Protein AF-A0A9P1I3B2-F1 (afdb_monomer_lite)

Foldseek 3Di:
DDDDDDDDDDDPPDDPKDKDWDFADPDPPDPHGPDIDIDIDPDDDPPVQLVVVPQVPDPDDDPPADRRVVVVVVCVVVVDDPPDDDDDPPND

Sequence (92 aa):
MENVEIAGNVDLKQPETEYYLVEEYENAEDEQPKMVYFSRLIGEGRADLKTKYNLRDRCYIGNTTMDPELSFIQANISQIRPAELVLDPFVG

Radius of gyration: 20.87 Å; chains: 1; bounding box: 50×32×51 Å

pLDDT: mean 91.55, std 8.77, range [47.59, 97.69]

Structure (mmCIF, N/CA/C/O backbone):
data_AF-A0A9P1I3B2-F1
#
_entry.id   AF-A0A9P1I3B2-F1
#
loop_
_atom_site.group_PDB
_atom_site.id
_atom_site.type_symbol
_atom_site.label_atom_id
_atom_site.label_alt_id
_atom_site.label_comp_id
_atom_site.label_asym_id
_atom_site.label_entity_id
_atom_site.label_seq_id
_atom_site.pdbx_PDB_ins_code
_atom_site.Cartn_x
_atom_site.Cartn_y
_atom_site.Cartn_z
_atom_site.occupancy
_atom_site.B_iso_or_equiv
_atom_site.auth_seq_id
_atom_site.auth_comp_id
_atom_site.auth_asym_id
_atom_site.auth_atom_id
_atom_site.pdbx_PDB_model_num
ATOM 1 N N . MET A 1 1 ? -27.555 4.237 18.599 1.00 47.59 1 MET A N 1
ATOM 2 C CA . MET A 1 1 ? -26.510 3.464 17.905 1.00 47.59 1 MET A CA 1
ATOM 3 C C . MET A 1 1 ? -27.182 2.217 17.386 1.00 47.59 1 MET A C 1
ATOM 5 O O . MET A 1 1 ? -27.787 1.505 18.176 1.00 47.59 1 MET A O 1
ATOM 9 N N . GLU A 1 2 ? -27.222 2.057 16.070 1.00 51.59 2 GLU A N 1
ATOM 10 C CA . GLU A 1 2 ? -27.794 0.873 15.435 1.00 51.59 2 GLU A CA 1
ATOM 11 C C . GLU A 1 2 ? -26.792 -0.269 15.637 1.00 51.59 2 GLU A C 1
ATOM 13 O O . GLU A 1 2 ? -25.628 -0.146 15.255 1.00 51.59 2 GLU A O 1
ATOM 18 N N . ASN A 1 3 ? -27.196 -1.320 16.348 1.00 60.00 3 ASN A N 1
ATOM 19 C CA . ASN A 1 3 ? -26.324 -2.461 16.603 1.00 60.00 3 ASN A CA 1
ATOM 20 C C . ASN A 1 3 ? -26.199 -3.259 15.305 1.00 60.00 3 ASN A C 1
ATOM 22 O O . ASN A 1 3 ? -27.183 -3.818 14.826 1.00 60.00 3 ASN A O 1
ATOM 26 N N . VAL A 1 4 ? -24.998 -3.306 14.735 1.00 68.94 4 VAL A N 1
ATOM 27 C CA . VAL A 1 4 ? -24.702 -4.198 13.613 1.00 68.94 4 VAL A CA 1
ATOM 28 C C . VAL A 1 4 ? -24.448 -5.585 14.193 1.00 68.94 4 VAL A C 1
ATOM 30 O O . VAL A 1 4 ? -23.433 -5.809 14.850 1.00 68.94 4 VAL A O 1
ATOM 33 N N . GLU A 1 5 ? -25.380 -6.513 13.984 1.00 73.81 5 GLU A N 1
ATOM 34 C CA . GLU A 1 5 ? -25.161 -7.918 14.323 1.00 73.81 5 GLU A CA 1
ATOM 35 C C . GLU A 1 5 ? -24.142 -8.523 13.356 1.00 73.81 5 GLU A C 1
ATOM 37 O O . GLU A 1 5 ? -24.399 -8.684 12.162 1.00 73.81 5 GLU A O 1
ATOM 42 N N . ILE A 1 6 ? -22.967 -8.860 13.882 1.00 77.62 6 ILE A N 1
ATOM 43 C CA . ILE A 1 6 ? -21.939 -9.598 13.150 1.00 77.62 6 ILE A CA 1
ATOM 44 C C . ILE A 1 6 ? -22.092 -11.061 13.539 1.00 77.62 6 ILE A C 1
ATOM 46 O O . ILE A 1 6 ? -21.645 -11.492 14.600 1.00 77.62 6 ILE A O 1
ATOM 50 N N . ALA A 1 7 ? -22.796 -11.808 12.694 1.00 70.94 7 ALA A N 1
ATOM 51 C CA . ALA A 1 7 ? -23.002 -13.238 12.859 1.00 70.94 7 ALA A CA 1
ATOM 52 C C . ALA A 1 7 ? -21.886 -14.020 12.154 1.00 70.94 7 ALA A C 1
ATOM 54 O O . ALA A 1 7 ? -21.547 -13.731 11.008 1.00 70.94 7 ALA A O 1
ATOM 55 N N . GLY A 1 8 ? -21.336 -15.034 12.820 1.00 84.12 8 GLY A N 1
ATOM 56 C CA . GLY A 1 8 ? -20.311 -15.901 12.247 1.00 84.12 8 GLY A CA 1
ATOM 57 C C . GLY A 1 8 ? -19.501 -16.625 13.314 1.00 84.12 8 GLY A C 1
ATOM 58 O O . GLY A 1 8 ? -19.515 -16.254 14.488 1.00 84.12 8 GLY A O 1
ATOM 59 N N . ASN A 1 9 ? -18.793 -17.672 12.901 1.00 90.25 9 ASN A N 1
ATOM 60 C CA . ASN A 1 9 ? -17.820 -18.333 13.763 1.00 90.25 9 ASN A CA 1
ATOM 61 C C . ASN A 1 9 ? -16.525 -17.518 13.792 1.00 90.25 9 ASN A C 1
ATOM 63 O O . ASN A 1 9 ? -16.106 -16.971 12.775 1.00 90.25 9 ASN A O 1
ATOM 67 N N . VAL A 1 10 ? -15.875 -17.472 14.952 1.00 92.38 10 VAL A N 1
ATOM 68 C CA . VAL A 1 10 ? -14.575 -16.812 15.099 1.00 92.38 10 VAL A CA 1
ATOM 69 C C . VAL A 1 10 ? -13.469 -17.797 14.722 1.00 92.38 10 VAL A C 1
ATOM 71 O O . VAL A 1 10 ? -13.281 -18.802 15.408 1.00 92.38 10 VAL A O 1
ATOM 74 N N . ASP A 1 11 ? -12.720 -17.487 13.664 1.00 94.56 11 ASP A N 1
ATOM 75 C CA . ASP A 1 11 ? -11.478 -18.173 13.291 1.00 94.56 11 ASP A CA 1
ATOM 76 C C . ASP A 1 11 ? -10.327 -17.160 13.259 1.00 94.56 11 ASP A C 1
ATOM 78 O O . ASP A 1 11 ? -10.297 -16.255 12.430 1.00 94.56 11 ASP A O 1
ATOM 82 N N . LEU A 1 12 ? -9.379 -17.305 14.187 1.00 94.38 12 LEU A N 1
ATOM 83 C CA . LEU A 1 12 ? -8.224 -16.407 14.308 1.00 94.38 12 LEU A CA 1
ATOM 84 C C . LEU A 1 12 ? -7.044 -16.803 13.406 1.00 94.38 12 LEU A C 1
ATOM 86 O O . LEU A 1 12 ? -6.033 -16.107 13.387 1.00 94.38 12 LEU A O 1
ATOM 90 N N . LYS A 1 13 ? -7.119 -17.946 12.716 1.00 96.00 13 LYS A N 1
ATOM 91 C CA . LYS A 1 13 ? -6.053 -18.453 11.842 1.00 96.00 13 LYS A CA 1
ATOM 92 C C . LYS A 1 13 ? -6.370 -18.227 10.374 1.00 96.00 13 LYS A C 1
ATOM 94 O O . LYS A 1 13 ? -5.462 -17.926 9.606 1.00 96.00 13 LYS A O 1
ATOM 99 N N . GLN A 1 14 ? -7.623 -18.446 9.988 1.00 95.12 14 GLN A N 1
ATOM 100 C CA . GLN A 1 14 ? -8.085 -18.335 8.607 1.00 95.12 14 GLN A CA 1
ATOM 101 C C . GLN A 1 14 ? -9.439 -17.616 8.557 1.00 95.12 14 GLN A C 1
ATOM 103 O O . GLN A 1 14 ? -10.456 -18.235 8.241 1.00 95.12 14 GLN A O 1
ATOM 108 N N . PRO A 1 15 ? -9.474 -16.316 8.900 1.00 94.25 15 PRO A N 1
ATOM 109 C CA . PRO A 1 15 ? -10.707 -15.547 8.849 1.00 94.25 15 PRO A CA 1
ATOM 110 C C . PRO A 1 15 ? -11.187 -15.378 7.400 1.00 94.25 15 PRO A C 1
ATOM 112 O O . PRO A 1 15 ? -10.414 -15.049 6.506 1.00 94.25 15 PRO A O 1
ATOM 115 N N . GLU A 1 16 ? -12.489 -15.554 7.167 1.00 92.31 16 GLU A N 1
ATOM 116 C CA . GLU A 1 16 ? -13.129 -15.158 5.900 1.00 92.31 16 GLU A CA 1
ATOM 117 C C . GLU A 1 16 ? -13.347 -13.639 5.837 1.00 92.31 16 GLU A C 1
ATOM 119 O O . GLU A 1 16 ? -13.376 -13.031 4.769 1.00 92.31 16 GLU A O 1
ATOM 124 N N . THR A 1 17 ? -13.526 -13.011 6.997 1.00 91.00 17 THR A N 1
ATOM 125 C CA . THR A 1 17 ? -13.716 -11.572 7.131 1.00 91.00 17 THR A CA 1
ATOM 126 C C . THR A 1 17 ? -12.892 -11.062 8.296 1.00 91.00 17 THR A C 1
ATOM 128 O O . THR A 1 17 ? -12.997 -11.570 9.411 1.00 91.00 17 THR A O 1
ATOM 131 N N . GLU A 1 18 ? -12.111 -10.020 8.038 1.00 93.44 18 GLU A N 1
ATOM 132 C CA . GLU A 1 18 ? -11.295 -9.359 9.047 1.00 93.44 18 GLU A CA 1
ATOM 133 C C . GLU A 1 18 ? -11.931 -8.035 9.465 1.00 93.44 18 GLU A C 1
ATOM 135 O O . GLU A 1 18 ? -12.427 -7.264 8.634 1.00 93.44 18 GLU A O 1
ATOM 140 N N . TYR A 1 19 ? -11.912 -7.776 10.769 1.00 92.81 19 TYR A N 1
ATOM 141 C CA . TYR A 1 19 ? -12.401 -6.542 11.365 1.00 92.81 19 TYR A CA 1
ATOM 142 C C . TYR A 1 19 ? -11.266 -5.834 12.094 1.00 92.81 19 TYR A C 1
ATOM 144 O O . TYR A 1 19 ? -10.462 -6.470 12.772 1.00 92.81 19 TYR A O 1
ATOM 152 N N . TYR A 1 20 ? -11.234 -4.511 11.972 1.00 93.94 20 TYR A N 1
ATOM 153 C CA . TYR A 1 20 ? -10.224 -3.653 12.574 1.00 93.94 20 TYR A CA 1
ATOM 154 C C . TYR A 1 20 ? -10.878 -2.675 13.538 1.00 93.94 20 TYR A C 1
ATOM 156 O O . TYR A 1 20 ? -11.892 -2.048 13.213 1.00 93.94 20 TYR A O 1
ATOM 164 N N . LEU A 1 21 ? -10.252 -2.529 14.704 1.00 95.31 21 LEU A N 1
ATOM 165 C CA . LEU A 1 21 ? -10.499 -1.448 15.645 1.00 95.31 21 LEU A CA 1
ATOM 166 C C . LEU A 1 21 ? -9.356 -0.441 15.498 1.00 95.31 21 LEU A C 1
ATOM 168 O O . LEU A 1 21 ? -8.196 -0.804 15.685 1.00 95.31 21 LEU A O 1
ATOM 172 N N . VAL A 1 22 ? -9.675 0.793 15.123 1.00 96.12 22 VAL A N 1
ATOM 173 C CA . VAL A 1 22 ? -8.700 1.879 14.976 1.00 96.12 22 VAL A CA 1
ATOM 174 C C . VAL A 1 22 ? -9.039 2.965 15.980 1.00 96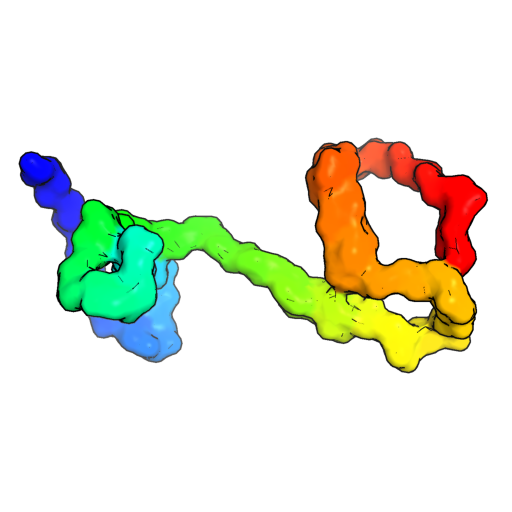.12 22 VAL A C 1
ATOM 176 O O . VAL A 1 22 ? -10.156 3.481 15.989 1.00 96.12 22 VAL A O 1
ATOM 179 N N . GLU A 1 23 ? -8.066 3.309 16.810 1.00 97.19 23 GLU A N 1
ATOM 180 C CA . GLU A 1 23 ? -8.180 4.345 17.827 1.00 97.19 23 GLU A CA 1
ATOM 181 C C . GLU A 1 23 ? -7.404 5.583 17.373 1.00 97.1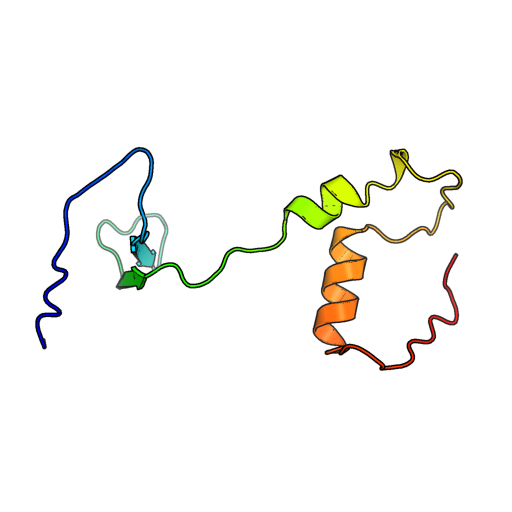9 23 GLU A C 1
ATOM 183 O O . GLU A 1 23 ? -6.215 5.516 17.061 1.00 97.19 23 GLU A O 1
ATOM 188 N N . GLU A 1 24 ? -8.094 6.716 17.300 1.00 97.19 24 GLU A N 1
ATOM 189 C CA . GLU A 1 24 ? -7.511 8.011 16.969 1.00 97.19 24 GLU A CA 1
ATOM 190 C C . GLU A 1 24 ? -7.328 8.811 18.257 1.00 97.19 24 GLU A C 1
ATOM 192 O O . GLU A 1 24 ? -8.303 9.158 18.927 1.00 97.19 24 GLU A O 1
ATOM 197 N N . TYR A 1 25 ? -6.076 9.107 18.594 1.00 97.69 25 TYR A N 1
ATOM 198 C CA . TYR A 1 25 ? -5.693 9.942 19.730 1.00 97.69 25 TYR A CA 1
ATOM 199 C C . TYR A 1 25 ? -5.293 11.331 19.229 1.00 97.69 25 TYR A C 1
ATOM 201 O O . TYR A 1 25 ? -4.675 11.450 18.170 1.00 97.69 25 TYR A O 1
ATOM 209 N N . GLU A 1 26 ? -5.657 12.384 19.963 1.00 97.06 26 GLU A N 1
ATOM 210 C CA . GLU A 1 26 ? -5.284 13.753 19.586 1.00 97.06 26 GLU A CA 1
ATOM 211 C C . GLU A 1 26 ? -3.825 14.045 19.952 1.00 97.06 26 GLU A C 1
ATOM 213 O O . GLU A 1 26 ? -3.093 14.622 19.148 1.00 97.06 26 GLU A O 1
ATOM 218 N N . ASN A 1 27 ? -3.390 13.575 21.124 1.00 96.69 27 ASN A N 1
ATOM 219 C CA . ASN A 1 27 ? -2.018 13.659 21.610 1.00 96.69 27 ASN A CA 1
ATOM 220 C C . ASN A 1 27 ? -1.529 12.287 22.094 1.00 96.69 27 ASN A C 1
ATOM 222 O O . ASN A 1 27 ? -2.317 11.396 22.405 1.00 96.69 27 ASN A O 1
ATOM 226 N N . ALA A 1 28 ? -0.209 12.111 22.171 1.00 93.31 28 ALA A N 1
ATOM 227 C CA . ALA A 1 28 ? 0.395 10.832 22.550 1.00 93.31 28 ALA A CA 1
ATOM 228 C C . ALA A 1 28 ? 0.187 10.479 24.035 1.00 93.31 28 ALA A C 1
ATOM 230 O O . ALA A 1 28 ? 0.266 9.310 24.404 1.00 93.31 28 ALA A O 1
ATOM 231 N N . GLU A 1 29 ? -0.047 11.482 24.881 1.00 96.50 29 GLU A N 1
ATOM 232 C CA . GLU A 1 29 ? -0.240 11.341 26.325 1.00 96.50 29 GLU A CA 1
ATOM 233 C C . GLU A 1 29 ? -1.704 11.098 26.724 1.00 96.50 29 GLU A C 1
ATOM 235 O O . GLU A 1 29 ? -1.982 10.868 27.902 1.00 96.50 29 GLU A O 1
ATOM 240 N N . ASP A 1 30 ? -2.639 11.168 25.774 1.00 97.62 30 ASP A N 1
ATOM 241 C CA . ASP A 1 30 ? -4.064 11.029 26.056 1.00 97.62 30 ASP A CA 1
ATOM 242 C C . ASP A 1 30 ? -4.398 9.588 26.483 1.00 97.62 30 ASP A C 1
ATOM 244 O O . ASP A 1 30 ? -4.095 8.618 25.790 1.00 97.62 30 ASP A O 1
ATOM 248 N N . GLU A 1 31 ? -5.080 9.431 27.622 1.00 96.94 31 GLU A N 1
ATOM 249 C CA . GLU A 1 31 ? -5.479 8.109 28.133 1.00 96.94 31 GLU A CA 1
ATOM 250 C C . GLU A 1 31 ? -6.685 7.512 27.391 1.00 96.94 31 GLU A C 1
ATOM 252 O O . GLU A 1 31 ? -6.925 6.305 27.457 1.00 96.94 31 GLU A O 1
ATOM 257 N N . GLN A 1 32 ? -7.471 8.347 26.706 1.00 97.56 32 GLN A N 1
ATOM 258 C CA . GLN A 1 32 ? -8.672 7.935 25.982 1.00 97.56 32 GLN A CA 1
ATOM 259 C C . GLN A 1 32 ? -8.612 8.415 24.531 1.00 97.56 32 GLN A C 1
ATOM 261 O O . GLN A 1 32 ? -8.217 9.558 24.289 1.00 97.56 32 GLN A O 1
ATOM 266 N N . PRO A 1 33 ? -9.034 7.582 23.565 1.00 97.06 33 PRO A N 1
ATOM 267 C CA . PRO A 1 33 ? -9.061 7.988 22.173 1.00 97.06 33 PRO A CA 1
ATOM 268 C C . PRO A 1 33 ? -10.137 9.050 21.946 1.00 97.06 33 PRO A C 1
ATOM 270 O O . PRO A 1 33 ? -11.248 8.973 22.477 1.00 97.06 33 PRO A O 1
ATOM 273 N N . LYS A 1 34 ? -9.827 10.015 21.083 1.00 97.19 34 LYS A N 1
ATOM 274 C CA . LYS A 1 34 ? -10.785 11.000 20.573 1.00 97.19 34 LYS A CA 1
ATOM 275 C C . LYS A 1 34 ? -11.893 10.317 19.778 1.00 97.19 34 LYS A C 1
ATOM 277 O O . LYS A 1 34 ? -13.056 10.709 19.873 1.00 97.19 34 LYS A O 1
ATOM 282 N N . MET A 1 35 ? -11.530 9.305 18.990 1.00 97.12 35 MET A N 1
ATOM 283 C CA . MET A 1 35 ? -12.479 8.528 18.206 1.00 97.12 35 MET A CA 1
ATOM 284 C C . MET A 1 35 ? -12.050 7.068 18.092 1.00 97.12 35 MET A C 1
ATOM 286 O O . MET A 1 35 ? -10.867 6.756 17.988 1.00 97.12 35 MET A O 1
ATOM 290 N N . VAL A 1 36 ? -13.038 6.175 18.083 1.00 96.25 36 VAL A N 1
ATOM 291 C CA . VAL A 1 36 ? -12.845 4.746 17.834 1.00 96.25 36 VAL A CA 1
ATOM 292 C C . VAL A 1 36 ? -13.634 4.362 16.592 1.00 96.25 36 VAL A C 1
ATOM 294 O O . VAL A 1 36 ? -14.847 4.572 16.526 1.00 96.25 36 VAL A O 1
ATOM 297 N N . TYR A 1 37 ? -12.945 3.779 15.619 1.00 95.12 37 TYR A N 1
ATOM 298 C CA . TYR A 1 37 ? -13.530 3.261 14.392 1.00 95.12 37 TYR A CA 1
ATOM 299 C C . TYR A 1 37 ? -13.507 1.741 14.431 1.00 95.12 37 TYR A C 1
ATOM 301 O O . TYR A 1 37 ? -12.466 1.130 14.658 1.00 95.12 37 TYR A O 1
ATOM 309 N N . PHE A 1 38 ? -14.652 1.128 14.156 1.00 93.81 38 PHE A N 1
ATOM 310 C CA . PHE A 1 38 ? -14.750 -0.308 13.954 1.00 93.81 38 PHE A 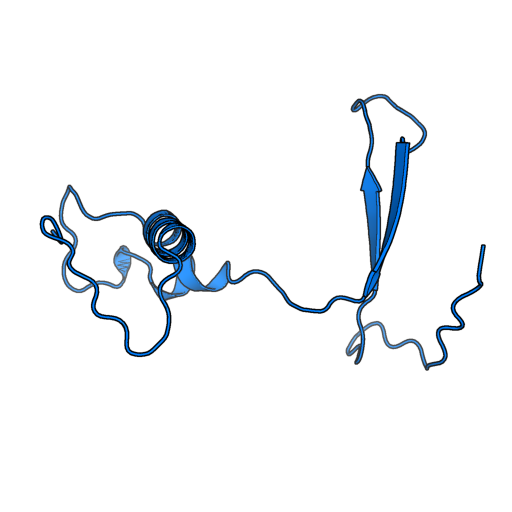CA 1
ATOM 311 C C . PHE A 1 38 ? -15.188 -0.575 12.518 1.00 93.81 38 PHE A C 1
ATOM 313 O O . PHE A 1 38 ? -16.224 -0.076 12.077 1.00 93.81 38 PHE A O 1
ATOM 320 N N . SER A 1 39 ? -14.375 -1.308 11.761 1.00 91.81 39 SER A N 1
ATOM 321 C CA . SER A 1 39 ? -14.582 -1.472 10.321 1.00 91.81 39 SER A CA 1
ATOM 322 C C . SER A 1 39 ? -14.226 -2.868 9.832 1.00 91.81 39 SER A C 1
ATOM 324 O O . SER A 1 39 ? -13.505 -3.612 10.492 1.00 91.81 39 SER A O 1
ATOM 326 N N . ARG A 1 40 ? -14.754 -3.220 8.657 1.00 92.50 40 ARG A N 1
ATOM 327 C CA . ARG A 1 40 ? -14.410 -4.444 7.934 1.00 92.50 40 ARG A CA 1
ATOM 328 C C . ARG A 1 40 ? -13.287 -4.148 6.946 1.00 92.50 40 ARG A C 1
ATOM 330 O O . ARG A 1 40 ? -13.377 -3.165 6.209 1.00 92.50 40 ARG A O 1
ATOM 337 N N . LEU A 1 41 ? -12.294 -5.026 6.866 1.00 94.38 41 LEU A N 1
ATOM 338 C CA . LEU A 1 41 ? -11.273 -4.958 5.827 1.00 94.38 41 LEU A CA 1
ATOM 339 C C . LEU A 1 41 ? -11.912 -5.200 4.452 1.00 94.38 41 LEU A C 1
ATOM 341 O O . LEU A 1 41 ? -12.557 -6.223 4.216 1.00 94.38 41 LEU A O 1
ATOM 345 N N . ILE A 1 42 ? -11.753 -4.239 3.542 1.00 94.62 42 ILE A N 1
ATOM 346 C CA . ILE A 1 42 ? -12.257 -4.327 2.159 1.00 94.62 42 ILE A CA 1
ATOM 347 C C . ILE A 1 42 ? -11.141 -4.427 1.119 1.00 94.62 42 ILE A C 1
ATOM 349 O O . ILE A 1 42 ? -11.405 -4.718 -0.044 1.00 94.62 42 ILE A O 1
ATOM 353 N N . GLY A 1 43 ? -9.904 -4.165 1.527 1.00 93.75 43 GLY A N 1
ATOM 354 C CA . GLY A 1 43 ? -8.743 -4.183 0.661 1.00 93.75 43 GLY A CA 1
ATOM 355 C C . GLY A 1 43 ? -7.496 -3.779 1.426 1.00 93.75 43 GLY A C 1
ATOM 356 O O . GLY A 1 43 ? -7.568 -3.072 2.431 1.00 93.75 43 GLY A O 1
ATOM 357 N N . GLU A 1 44 ? -6.358 -4.231 0.923 1.00 93.38 44 GLU A N 1
ATOM 358 C CA . GLU A 1 44 ? -5.051 -3.986 1.514 1.00 93.38 44 GLU A CA 1
ATOM 359 C C . GLU A 1 44 ? -4.201 -3.104 0.600 1.00 93.38 44 GLU A C 1
ATOM 361 O O . GLU A 1 44 ? -4.365 -3.072 -0.626 1.00 93.38 44 GLU A O 1
ATOM 366 N N . GLY A 1 45 ? -3.254 -2.393 1.208 1.00 91.75 45 GLY A N 1
ATOM 367 C CA . GLY A 1 45 ? -2.232 -1.673 0.464 1.00 91.75 45 GLY A CA 1
ATOM 368 C C . GLY A 1 45 ? -1.328 -2.628 -0.320 1.00 91.75 45 GLY A C 1
ATOM 369 O O . GLY A 1 45 ? -1.102 -3.772 0.061 1.00 91.75 45 GLY A O 1
ATOM 370 N N . ARG A 1 46 ? -0.748 -2.133 -1.414 1.00 92.88 46 ARG A N 1
ATOM 371 C CA . ARG A 1 46 ? 0.139 -2.908 -2.295 1.00 92.88 46 ARG A CA 1
ATOM 372 C C . ARG A 1 46 ? 1.619 -2.645 -2.022 1.00 92.88 46 ARG A C 1
ATOM 374 O O . ARG A 1 46 ? 2.413 -2.412 -2.933 1.00 92.88 46 ARG A O 1
ATOM 381 N N . ALA A 1 47 ? 1.988 -2.659 -0.740 1.00 91.06 47 ALA A N 1
ATOM 382 C CA . ALA A 1 47 ? 3.368 -2.444 -0.301 1.00 91.06 47 ALA A CA 1
ATOM 383 C C . ALA A 1 47 ? 4.327 -3.543 -0.799 1.00 91.06 47 ALA A C 1
ATOM 385 O O . ALA A 1 47 ? 5.533 -3.327 -0.844 1.00 91.06 47 ALA A O 1
ATOM 386 N N . ASP A 1 48 ? 3.804 -4.695 -1.228 1.00 95.00 48 ASP A N 1
ATOM 387 C CA . ASP A 1 48 ? 4.552 -5.769 -1.888 1.00 95.00 48 ASP A CA 1
ATOM 388 C C . ASP A 1 48 ? 5.223 -5.319 -3.197 1.00 95.00 48 ASP A C 1
ATOM 390 O O . ASP A 1 48 ? 6.280 -5.834 -3.571 1.00 95.00 48 ASP A O 1
ATOM 394 N N . LEU A 1 49 ? 4.637 -4.338 -3.892 1.00 94.88 49 LEU A N 1
ATOM 395 C CA . LEU A 1 49 ? 5.082 -3.934 -5.223 1.00 94.88 49 LEU A CA 1
ATOM 396 C C . LEU A 1 49 ? 6.496 -3.348 -5.221 1.00 94.88 49 LEU A C 1
ATOM 398 O O . LEU A 1 49 ? 7.279 -3.673 -6.109 1.00 94.88 49 LEU A O 1
ATOM 402 N N . LYS A 1 50 ? 6.879 -2.547 -4.221 1.00 92.56 50 LYS A N 1
ATOM 403 C CA . LYS A 1 50 ? 8.241 -1.982 -4.173 1.00 92.56 50 LYS A CA 1
ATOM 404 C C . LYS A 1 50 ? 9.318 -3.055 -4.025 1.00 92.56 50 LYS A C 1
ATOM 406 O O . LYS A 1 50 ? 10.386 -2.942 -4.616 1.00 92.56 50 LYS A O 1
ATOM 411 N N . THR A 1 51 ? 9.005 -4.131 -3.303 1.00 93.88 51 THR A N 1
ATOM 412 C CA . THR A 1 51 ? 9.881 -5.299 -3.179 1.00 93.88 51 THR A CA 1
ATOM 413 C C . THR A 1 51 ? 9.919 -6.089 -4.480 1.00 93.88 51 THR A C 1
ATOM 415 O O . THR A 1 51 ? 10.990 -6.485 -4.919 1.00 93.88 51 THR A O 1
ATOM 418 N N . LYS A 1 52 ? 8.768 -6.287 -5.134 1.00 95.75 52 LYS A N 1
ATOM 419 C CA . LYS A 1 52 ? 8.686 -6.994 -6.420 1.00 95.75 52 LYS A CA 1
ATOM 420 C C . LYS A 1 52 ? 9.440 -6.278 -7.546 1.00 95.75 52 LYS A C 1
ATOM 422 O O . LYS A 1 52 ? 9.998 -6.935 -8.416 1.00 95.75 52 LYS A O 1
ATOM 427 N N . TYR A 1 53 ? 9.428 -4.947 -7.550 1.00 94.81 53 TYR A N 1
ATOM 428 C CA . TYR A 1 53 ? 10.073 -4.108 -8.566 1.00 94.81 53 TYR A CA 1
ATOM 429 C C . TYR A 1 53 ? 11.382 -3.483 -8.071 1.00 94.81 53 TYR A C 1
ATOM 431 O O . TYR A 1 53 ? 11.768 -2.406 -8.537 1.00 94.81 53 TYR A O 1
ATOM 439 N N . ASN A 1 54 ? 12.058 -4.157 -7.135 1.00 94.25 54 ASN A N 1
ATOM 440 C CA . ASN A 1 54 ? 13.302 -3.694 -6.537 1.00 94.25 54 ASN A CA 1
ATOM 441 C C . ASN A 1 54 ? 14.332 -3.339 -7.616 1.00 94.25 54 ASN A C 1
ATOM 443 O O . ASN A 1 54 ? 14.543 -4.086 -8.573 1.00 94.25 54 ASN A O 1
ATOM 447 N N . LEU A 1 55 ? 14.999 -2.195 -7.453 1.00 93.31 55 LEU A N 1
ATOM 448 C CA . LEU A 1 55 ? 15.994 -1.733 -8.416 1.00 93.31 55 LEU A CA 1
ATOM 449 C C . LEU A 1 55 ? 17.147 -2.726 -8.575 1.00 93.31 55 LEU A C 1
ATOM 451 O O . LEU A 1 55 ? 17.630 -2.894 -9.687 1.00 93.31 55 LEU A O 1
ATOM 455 N N . ARG A 1 56 ? 17.546 -3.421 -7.501 1.00 91.62 56 ARG A N 1
ATOM 456 C CA . ARG A 1 56 ? 18.678 -4.365 -7.506 1.00 91.62 56 ARG A CA 1
ATOM 457 C C . ARG A 1 56 ? 18.494 -5.550 -8.451 1.00 91.62 56 ARG A C 1
ATOM 459 O O . ARG A 1 56 ? 19.489 -6.103 -8.904 1.00 91.62 56 ARG A O 1
ATOM 466 N N . ASP A 1 57 ? 17.248 -5.905 -8.751 1.00 94.25 57 ASP A N 1
ATOM 467 C CA . ASP A 1 57 ? 16.919 -7.035 -9.621 1.00 94.25 57 ASP A CA 1
ATOM 468 C C . ASP A 1 57 ? 16.867 -6.627 -11.107 1.00 94.25 57 ASP A C 1
ATOM 470 O O . ASP A 1 57 ? 16.689 -7.471 -11.987 1.00 94.25 57 ASP A O 1
ATOM 474 N N . ARG A 1 58 ? 17.019 -5.329 -11.418 1.00 92.19 58 ARG A N 1
ATOM 475 C CA . ARG A 1 58 ? 17.043 -4.824 -12.797 1.00 92.19 58 ARG A CA 1
ATOM 476 C C . ARG A 1 58 ? 18.386 -5.123 -13.457 1.00 92.19 58 ARG A C 1
ATOM 478 O O . ARG A 1 58 ? 19.445 -5.006 -12.851 1.00 92.19 58 ARG A O 1
ATOM 485 N N . CYS A 1 59 ? 18.348 -5.414 -14.756 1.00 94.19 59 CYS A N 1
ATOM 486 C CA . CYS A 1 59 ? 19.555 -5.588 -15.569 1.00 94.19 59 CYS A CA 1
ATOM 487 C C . CYS A 1 59 ? 20.387 -4.301 -15.712 1.00 94.19 59 CYS A C 1
ATOM 489 O O . CYS A 1 59 ? 21.577 -4.371 -16.016 1.00 94.19 59 CYS A O 1
ATOM 491 N N . TYR A 1 60 ? 19.766 -3.139 -15.506 1.00 90.94 60 TYR A N 1
ATOM 492 C CA . TYR A 1 60 ? 20.398 -1.830 -15.561 1.00 90.94 60 TYR A CA 1
ATOM 493 C C . TYR A 1 60 ? 19.807 -0.912 -14.490 1.00 90.94 60 TYR A C 1
ATOM 495 O O . TYR A 1 60 ? 18.590 -0.882 -14.290 1.00 90.94 60 TYR A O 1
ATOM 503 N N . ILE A 1 61 ? 20.681 -0.156 -13.826 1.00 91.12 61 ILE A N 1
ATOM 504 C CA . ILE A 1 61 ? 20.330 0.858 -12.831 1.00 91.12 61 ILE A CA 1
ATOM 505 C C . ILE A 1 61 ? 21.149 2.107 -13.156 1.00 91.12 61 ILE A C 1
ATOM 507 O O . ILE A 1 61 ? 22.381 2.078 -13.099 1.00 91.12 61 ILE A O 1
ATOM 511 N N . GLY A 1 62 ? 20.461 3.186 -13.520 1.00 89.31 62 GLY A N 1
ATOM 512 C CA . GLY A 1 62 ? 21.051 4.504 -13.705 1.00 89.31 62 GLY A CA 1
ATOM 513 C C . GLY A 1 62 ? 21.188 5.243 -12.374 1.00 89.31 62 GLY A C 1
ATOM 514 O O . GLY A 1 62 ? 20.536 4.922 -11.382 1.00 89.31 62 GLY A O 1
ATOM 515 N N . ASN A 1 63 ? 22.027 6.275 -12.345 1.00 88.56 63 ASN A N 1
ATOM 516 C CA . ASN A 1 63 ? 22.179 7.154 -11.181 1.00 88.56 63 ASN A CA 1
ATOM 517 C C . ASN A 1 63 ? 20.917 7.986 -10.882 1.00 88.56 63 ASN A C 1
ATOM 519 O O . ASN A 1 63 ? 20.729 8.405 -9.744 1.00 88.56 63 ASN A O 1
ATOM 523 N N . THR A 1 64 ? 20.082 8.232 -11.891 1.00 89.25 64 THR A N 1
ATOM 524 C CA . THR A 1 64 ? 18.819 8.982 -11.799 1.00 89.25 64 THR A CA 1
ATOM 525 C C . THR A 1 64 ? 17.587 8.087 -11.736 1.00 89.25 64 THR A C 1
ATOM 527 O O . THR A 1 64 ? 16.471 8.598 -11.733 1.00 89.25 64 THR A O 1
ATOM 530 N N . THR A 1 65 ? 17.766 6.765 -11.647 1.00 92.06 65 THR A N 1
ATOM 531 C CA . THR A 1 65 ? 16.643 5.830 -11.623 1.00 92.06 65 THR A CA 1
ATOM 532 C C . THR A 1 65 ? 15.727 6.110 -10.431 1.00 92.06 65 THR A C 1
ATOM 534 O O . THR A 1 65 ? 16.157 6.101 -9.276 1.00 92.06 65 THR A O 1
ATOM 537 N N . MET A 1 66 ? 14.445 6.330 -10.725 1.00 93.12 66 MET A N 1
ATOM 538 C CA . MET A 1 66 ? 13.423 6.593 -9.716 1.00 93.12 66 MET A CA 1
ATOM 539 C C . MET A 1 66 ? 13.192 5.373 -8.815 1.00 93.12 66 MET A C 1
ATOM 541 O O . MET A 1 66 ? 13.152 4.229 -9.278 1.00 93.12 66 MET A O 1
ATOM 545 N N . ASP A 1 67 ? 12.989 5.632 -7.522 1.00 93.12 67 ASP A N 1
ATOM 546 C CA . ASP A 1 67 ? 12.584 4.607 -6.565 1.00 93.12 67 ASP A CA 1
ATOM 547 C C . ASP A 1 67 ? 11.221 3.982 -6.960 1.00 93.12 67 ASP A C 1
ATOM 549 O O . ASP A 1 67 ? 10.298 4.708 -7.361 1.00 93.12 67 ASP A O 1
ATOM 553 N N . PRO A 1 68 ? 11.054 2.649 -6.866 1.00 94.31 68 PRO A N 1
ATOM 554 C CA . PRO A 1 68 ? 9.811 1.983 -7.243 1.00 94.31 68 PRO A CA 1
ATOM 555 C C . PRO A 1 68 ? 8.578 2.472 -6.473 1.00 94.31 68 PRO A C 1
ATOM 557 O O . PRO A 1 68 ? 7.514 2.602 -7.075 1.00 94.31 68 PRO A O 1
ATOM 560 N N . GLU A 1 69 ? 8.690 2.759 -5.173 1.00 94.44 69 GLU A N 1
ATOM 561 C CA . GLU A 1 69 ? 7.562 3.218 -4.350 1.00 94.44 69 GLU A CA 1
ATOM 562 C C . GLU A 1 69 ? 7.066 4.587 -4.826 1.00 94.44 69 GLU A C 1
ATOM 564 O O . GLU A 1 69 ? 5.869 4.766 -5.061 1.00 94.44 69 GLU A O 1
ATOM 569 N N . LEU A 1 70 ? 7.990 5.517 -5.082 1.00 94.31 70 LEU A N 1
ATOM 570 C CA . LEU A 1 70 ? 7.664 6.830 -5.645 1.00 94.31 70 LEU A CA 1
ATOM 571 C C . LEU A 1 70 ? 7.055 6.725 -7.048 1.00 94.31 70 LEU A C 1
ATOM 573 O O . LEU A 1 70 ? 6.096 7.434 -7.350 1.00 94.31 70 LEU A O 1
ATOM 577 N N . SER A 1 71 ? 7.549 5.800 -7.874 1.00 93.56 71 SER A N 1
ATOM 578 C CA . SER A 1 71 ? 7.010 5.559 -9.219 1.00 93.56 71 SER A CA 1
ATOM 579 C C . SER A 1 71 ? 5.539 5.113 -9.172 1.00 93.56 71 SER A C 1
ATOM 581 O O . SER A 1 71 ? 4.709 5.610 -9.936 1.00 93.56 71 SER A O 1
ATOM 583 N N . PHE A 1 72 ? 5.182 4.211 -8.247 1.00 94.19 72 PHE A N 1
ATOM 584 C CA . PHE A 1 72 ? 3.790 3.781 -8.057 1.00 94.19 72 PHE A CA 1
ATOM 585 C C . PHE A 1 72 ? 2.902 4.900 -7.512 1.00 94.19 72 PHE A C 1
ATOM 587 O O . PHE A 1 72 ? 1.763 5.049 -7.956 1.00 94.19 72 PHE A O 1
ATOM 594 N N . ILE A 1 73 ? 3.417 5.715 -6.589 1.00 94.31 73 ILE A N 1
ATOM 595 C CA . ILE A 1 73 ? 2.695 6.890 -6.089 1.00 94.31 73 ILE A CA 1
ATOM 596 C C . ILE A 1 73 ? 2.423 7.877 -7.232 1.00 94.31 73 ILE A C 1
ATOM 598 O O . ILE A 1 73 ? 1.291 8.336 -7.370 1.00 94.31 73 ILE A O 1
ATOM 602 N N . GLN A 1 74 ? 3.409 8.157 -8.090 1.00 94.38 74 GLN A N 1
ATOM 603 C CA . GLN A 1 74 ? 3.237 9.034 -9.251 1.00 94.38 74 GLN A CA 1
ATOM 604 C C . GLN A 1 74 ? 2.162 8.503 -10.207 1.00 94.38 74 GLN A C 1
ATOM 606 O O . GLN A 1 74 ? 1.269 9.255 -10.591 1.00 94.38 74 GLN A O 1
ATOM 611 N N . ALA A 1 75 ? 2.194 7.207 -10.538 1.00 93.31 75 ALA A N 1
ATOM 612 C CA . ALA A 1 75 ? 1.174 6.587 -11.385 1.00 93.31 75 ALA A CA 1
ATOM 613 C C . ALA A 1 75 ? -0.242 6.726 -10.791 1.00 93.31 75 ALA A C 1
ATOM 615 O O . ALA A 1 75 ? -1.193 7.022 -11.519 1.00 93.31 75 ALA A O 1
ATOM 616 N N . ASN A 1 76 ? -0.371 6.578 -9.467 1.00 93.62 76 ASN A N 1
ATOM 617 C CA . ASN A 1 76 ? -1.637 6.758 -8.755 1.00 93.62 76 ASN A CA 1
ATOM 618 C C . ASN A 1 76 ? -2.108 8.221 -8.759 1.00 93.62 76 ASN A C 1
ATOM 620 O O . ASN A 1 76 ? -3.289 8.473 -8.992 1.00 93.62 76 ASN A O 1
ATOM 624 N N . ILE A 1 77 ? -1.207 9.187 -8.539 1.00 96.38 77 ILE A N 1
ATOM 625 C CA . ILE A 1 77 ? -1.522 10.627 -8.604 1.00 96.38 77 ILE A CA 1
ATOM 626 C C . ILE A 1 77 ? -1.999 11.009 -10.008 1.00 96.38 77 ILE A C 1
ATOM 628 O O . ILE A 1 77 ? -2.946 11.778 -10.149 1.00 96.38 77 ILE A O 1
ATOM 632 N N . SER A 1 78 ? -1.384 10.437 -11.045 1.00 95.88 78 SER A N 1
ATOM 633 C CA . SER A 1 78 ? -1.800 10.614 -12.438 1.00 95.88 78 SER A CA 1
ATOM 634 C C . SER A 1 78 ? -3.102 9.885 -12.793 1.00 95.88 78 SER A C 1
ATOM 636 O O . SER A 1 78 ? -3.587 10.056 -13.907 1.00 95.88 78 SER A O 1
ATOM 638 N N . GLN A 1 79 ? -3.675 9.104 -11.867 1.00 95.94 79 GLN A N 1
ATOM 639 C CA . GLN A 1 79 ? -4.932 8.364 -12.029 1.00 95.94 79 GLN A CA 1
ATOM 640 C C . GLN A 1 79 ? -4.966 7.477 -13.281 1.00 95.94 79 GLN A C 1
ATOM 642 O O . GLN A 1 79 ? -6.015 7.318 -13.905 1.00 95.94 79 GLN A O 1
ATOM 647 N N . ILE A 1 80 ? -3.817 6.894 -13.639 1.00 95.44 80 ILE A N 1
ATOM 648 C CA . ILE A 1 80 ? -3.686 6.093 -14.856 1.00 95.44 80 ILE A CA 1
ATOM 649 C C . ILE A 1 80 ? -4.555 4.837 -14.773 1.00 95.44 80 ILE A C 1
ATOM 651 O O . ILE A 1 80 ? -4.549 4.111 -13.776 1.00 95.44 80 ILE A O 1
ATOM 655 N N . ARG A 1 81 ? -5.278 4.553 -15.856 1.00 95.81 81 ARG A N 1
ATOM 656 C CA . ARG A 1 81 ? -6.162 3.390 -15.999 1.00 95.81 81 ARG A CA 1
ATOM 657 C C . ARG A 1 81 ? -5.679 2.441 -17.096 1.00 95.81 81 ARG A C 1
ATOM 659 O O . ARG A 1 81 ? -4.908 2.832 -17.976 1.00 95.81 81 ARG A O 1
ATOM 666 N N . PRO A 1 82 ? -6.146 1.179 -17.088 1.00 95.44 82 PRO A N 1
ATOM 667 C CA . PRO A 1 82 ? -5.893 0.261 -18.190 1.00 95.44 82 PRO A CA 1
ATOM 668 C C . PRO A 1 82 ? -6.265 0.881 -19.545 1.00 95.44 82 PRO A C 1
ATOM 670 O O . PRO A 1 82 ? -7.306 1.522 -19.667 1.00 95.44 82 PRO A O 1
ATOM 673 N N . ALA A 1 83 ? -5.424 0.638 -20.554 1.00 95.44 83 ALA A N 1
ATOM 674 C CA . ALA A 1 83 ? -5.527 1.168 -21.919 1.00 95.44 83 ALA A CA 1
ATOM 675 C C . ALA A 1 83 ? -5.234 2.672 -22.106 1.00 95.44 83 ALA A C 1
ATOM 677 O O . ALA A 1 83 ? -5.397 3.181 -23.214 1.00 95.44 83 ALA A O 1
ATOM 678 N N . GLU A 1 84 ? -4.745 3.376 -21.083 1.00 96.31 84 GLU A N 1
ATOM 679 C CA . GLU A 1 84 ? -4.209 4.731 -21.250 1.00 96.31 84 GLU A CA 1
ATOM 680 C C . GLU A 1 84 ? -2.738 4.712 -21.701 1.00 96.31 84 GLU A C 1
ATOM 682 O O . GLU A 1 84 ? -1.974 3.797 -21.387 1.00 96.31 84 GLU A O 1
ATOM 687 N N . LEU A 1 85 ? -2.344 5.734 -22.465 1.00 95.75 85 LEU A N 1
ATOM 688 C CA . LEU A 1 85 ? -0.968 5.937 -22.914 1.00 95.75 85 LEU A CA 1
ATOM 689 C C . LEU A 1 85 ? -0.251 6.886 -21.950 1.00 95.75 85 LEU A C 1
ATOM 691 O O . LEU A 1 85 ? -0.706 8.008 -21.737 1.00 95.75 85 LEU A O 1
ATOM 695 N N . VAL A 1 86 ? 0.896 6.458 -21.425 1.00 94.38 86 VAL A N 1
ATOM 696 C CA . VAL A 1 86 ? 1.755 7.268 -20.552 1.00 94.38 86 VAL A CA 1
ATOM 697 C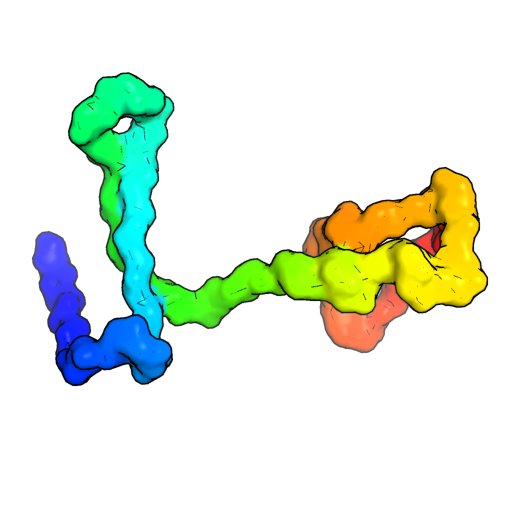 C . VAL A 1 86 ? 3.065 7.566 -21.273 1.00 94.38 86 VAL A C 1
ATOM 699 O O . VAL A 1 86 ? 3.690 6.661 -21.824 1.00 94.38 86 VAL A O 1
ATOM 702 N N . LEU A 1 87 ? 3.480 8.834 -21.262 1.00 94.44 87 LEU A N 1
ATOM 703 C CA . LEU A 1 87 ? 4.771 9.285 -21.774 1.00 94.44 87 LEU A CA 1
ATOM 704 C C . LEU A 1 87 ? 5.603 9.830 -20.615 1.00 94.44 87 LEU A C 1
ATOM 706 O O . LEU A 1 87 ? 5.229 10.833 -20.012 1.00 94.44 87 LEU A O 1
ATOM 710 N N . ASP A 1 88 ? 6.746 9.201 -20.358 1.00 92.81 88 ASP A 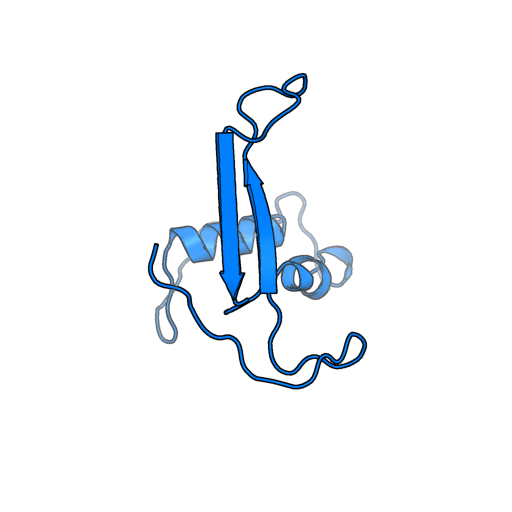N 1
ATOM 711 C CA . ASP A 1 88 ? 7.791 9.755 -19.502 1.00 92.81 88 ASP A CA 1
ATOM 712 C C . ASP A 1 88 ? 8.940 10.271 -20.389 1.00 92.81 88 ASP A C 1
ATOM 714 O O . ASP A 1 88 ? 9.688 9.466 -20.955 1.00 92.81 88 ASP A O 1
ATOM 718 N N . PRO A 1 89 ? 9.079 11.598 -20.575 1.00 93.62 89 PRO A N 1
ATOM 719 C CA . PRO A 1 89 ? 10.126 12.168 -21.419 1.00 9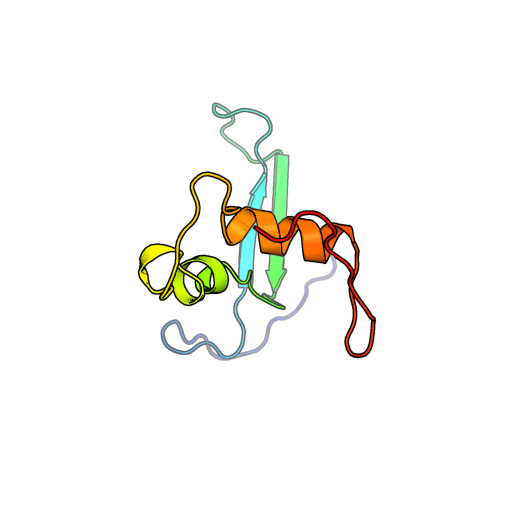3.62 89 PRO A CA 1
ATOM 720 C C . PRO A 1 89 ? 11.532 12.085 -20.794 1.00 93.62 89 PRO A C 1
ATOM 722 O O . PRO A 1 89 ? 12.499 12.445 -21.465 1.00 93.62 89 PRO A O 1
ATOM 725 N N . PHE A 1 90 ? 11.660 11.606 -19.549 1.00 89.69 90 PHE A N 1
ATOM 726 C CA . PHE A 1 90 ? 12.919 11.476 -18.806 1.00 89.69 90 PHE A CA 1
ATOM 727 C C . PHE A 1 90 ? 13.055 10.097 -18.126 1.00 89.69 90 PHE A C 1
ATOM 729 O O . PHE A 1 90 ? 13.595 9.990 -17.034 1.00 89.69 90 PHE A O 1
ATOM 736 N N . VAL A 1 91 ? 12.611 9.039 -18.810 1.00 87.56 91 VAL A N 1
ATOM 737 C CA . VAL A 1 91 ? 12.533 7.617 -18.389 1.00 87.56 91 VAL A CA 1
ATOM 738 C C . VAL A 1 91 ? 13.833 6.956 -17.849 1.00 87.56 91 VAL A C 1
ATOM 740 O O . VAL A 1 91 ? 13.789 5.815 -17.388 1.00 87.56 91 VAL A O 1
ATOM 743 N N . GLY A 1 92 ? 14.989 7.628 -17.898 1.00 80.50 92 GLY A N 1
ATOM 744 C CA . GLY A 1 92 ? 16.307 7.078 -17.515 1.00 80.50 92 GLY A CA 1
ATOM 745 C C . GLY A 1 92 ? 16.607 7.055 -16.014 1.00 80.50 92 GLY A C 1
ATOM 746 O O . GLY A 1 92 ? 16.712 8.153 -15.423 1.00 80.50 92 GLY A O 1
#

Secondary structure (DSSP, 8-state):
-------S---SSS-SS-EEEEEE-SSTT-SS-SEEEEEE------THHHHHT-GGGSS---TTPPPHHHHHHHHHHTT--TT-----TT--

Organism: NCBI:txid860376